Protein AF-A0A968ZH09-F1 (afdb_monomer)

Secondary structure (DSSP, 8-state):
---S-HHHHHHHH-HHHHHHHHHS-HHHHHHHHHTT-------HHHHHHHHHHHHHHHHHHHHHHTSHHHHHHHHHHS-HHHHHHHHHHHTT--GGGTSPPHHHHHHHHHHHHHHHHHHHHHT-S-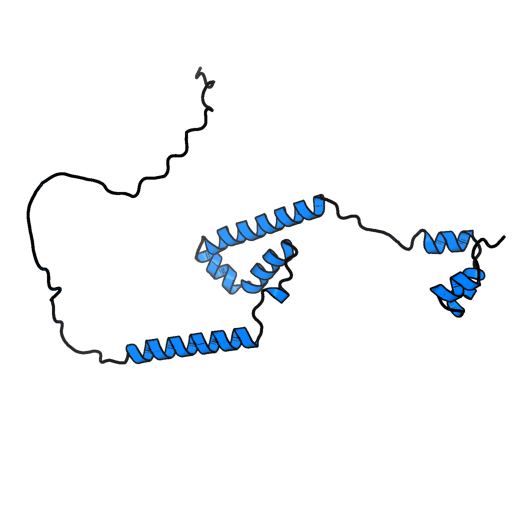S------------------------PPPP--PPPPS--S-----

Foldseek 3Di:
DPPDDLVVLCVPPNDVVSVVLVPDDPVVNCVVPVPPDDDDDDPPVLVVVLVVVLVVLVVVVCVQVVDPVSVVVCVVPHDPVVSVVVSCVSNVHPVVVVDDDPVRVVVVVVVVVVVVVVVVVVVPDDPDDDDDDDDDDDDDDDDDDDDDDDDDPDDPDDDDDPPPDDDDDD

Solvent-accessible surface area (backbone atoms only — not comparable to full-atom values): 11132 Å² total; per-residue (Å²): 135,81,94,66,62,66,71,59,40,29,73,75,62,34,66,69,56,29,51,58,59,67,71,44,52,75,67,57,50,46,60,65,56,73,69,71,75,80,81,84,83,75,55,72,66,53,58,53,50,27,54,50,50,34,50,51,53,50,52,49,46,54,56,31,65,72,32,70,68,50,32,53,56,40,62,75,77,45,59,66,66,65,50,51,48,50,46,39,46,42,71,73,42,67,55,81,79,72,52,75,50,74,67,55,50,49,52,52,50,52,53,52,51,53,52,50,53,52,57,53,61,72,65,69,69,76,99,77,78,81,89,81,81,87,82,82,90,80,79,86,85,80,90,85,78,85,85,79,87,86,89,71,88,75,79,84,81,74,82,84,79,95,79,86,87,79,85,80,82,131

Sequence (170 aa):
MNDMDAPELIAILGEQRAQEIMQLTPEERFAATSGAYAFRAFGISKKLNKISDFRKLTAMMQTVFGNPILAQSFMQRYSADRYLDEILSSLDVDVSRIKLTKDEEQLRAEQTALAQQQAEAEQGVEPGQDGDQSKIPQAGGDNMGEEGMSDRPQAIGFPPSPAVKGMTVR

Mean predicted aligned error: 21.15 Å

Radius of gyration: 36.19 Å; Cα contacts (8 Å, |Δi|>4): 38; chains: 1; bounding box: 83×56×81 Å

pLDDT: mean 71.43, std 16.77, range [35.97, 92.56]

Structure (mmCIF, N/CA/C/O backbone):
data_AF-A0A968ZH09-F1
#
_entry.id   AF-A0A968ZH09-F1
#
loop_
_atom_site.group_PDB
_atom_site.id
_atom_site.type_symbol
_atom_site.label_atom_id
_atom_site.label_alt_id
_atom_site.label_comp_id
_atom_site.label_asym_id
_atom_site.label_entity_id
_atom_site.label_seq_id
_at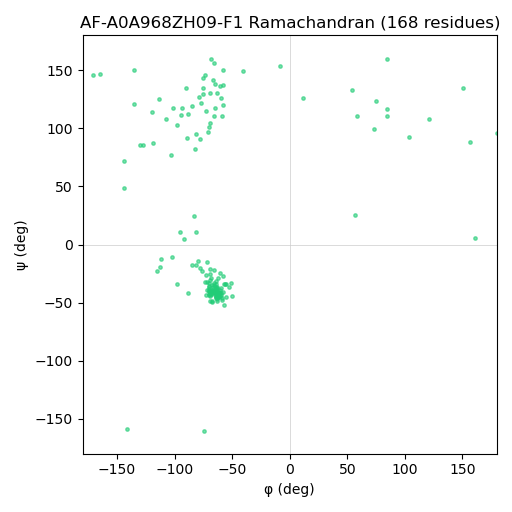om_site.pdbx_PDB_ins_code
_atom_site.Cartn_x
_atom_site.Cartn_y
_atom_site.Cartn_z
_atom_site.occupancy
_atom_site.B_iso_or_equiv
_atom_site.auth_seq_id
_atom_site.auth_comp_id
_atom_site.auth_asym_id
_atom_site.auth_atom_id
_atom_site.pdbx_PDB_model_num
ATOM 1 N N . MET A 1 1 ? -41.679 -5.707 34.273 1.00 46.00 1 MET A N 1
ATOM 2 C CA . MET A 1 1 ? -42.163 -4.874 33.153 1.00 46.00 1 MET A CA 1
ATOM 3 C C . MET A 1 1 ? -41.200 -5.109 31.999 1.00 46.00 1 MET A C 1
ATOM 5 O O . MET A 1 1 ? -40.004 -5.104 32.254 1.00 46.00 1 MET A O 1
ATOM 9 N N . ASN A 1 2 ? -41.688 -5.471 30.810 1.00 57.72 2 ASN A N 1
ATOM 10 C CA . ASN A 1 2 ? -40.851 -5.614 29.612 1.00 57.72 2 ASN A CA 1
ATOM 11 C C . ASN A 1 2 ? -40.813 -4.236 28.941 1.00 57.72 2 ASN A C 1
ATOM 13 O O . ASN A 1 2 ? -41.848 -3.793 28.462 1.00 57.72 2 ASN A O 1
ATOM 17 N N . ASP A 1 3 ? -39.655 -3.576 28.935 1.00 68.25 3 ASP A N 1
ATOM 18 C CA . ASP A 1 3 ? -39.476 -2.218 28.384 1.00 68.25 3 ASP A CA 1
ATOM 19 C C . ASP A 1 3 ? -39.289 -2.192 26.853 1.00 68.25 3 ASP A C 1
ATOM 21 O O . ASP A 1 3 ? -38.905 -1.171 26.292 1.00 68.25 3 ASP A O 1
ATOM 25 N N . MET A 1 4 ? -39.517 -3.313 26.160 1.00 70.00 4 MET A N 1
ATOM 26 C CA . MET A 1 4 ? -39.404 -3.389 24.702 1.00 70.00 4 MET A CA 1
ATOM 27 C C . MET A 1 4 ? -40.765 -3.648 24.063 1.00 70.00 4 MET A C 1
ATOM 29 O O . MET A 1 4 ? -41.422 -4.646 24.375 1.00 70.00 4 MET A O 1
ATOM 33 N N . ASP A 1 5 ? -41.146 -2.780 23.128 1.00 80.44 5 ASP A N 1
ATOM 34 C CA . ASP A 1 5 ? -42.387 -2.903 22.377 1.00 80.44 5 ASP A CA 1
ATOM 35 C C . ASP A 1 5 ? -42.298 -4.049 21.362 1.00 80.44 5 ASP A C 1
ATOM 37 O O . ASP A 1 5 ? -41.537 -4.025 20.390 1.00 80.44 5 ASP A O 1
ATOM 41 N N . ALA A 1 6 ? -43.126 -5.073 21.585 1.00 73.62 6 ALA A N 1
ATOM 42 C CA . ALA A 1 6 ? -43.254 -6.234 20.712 1.00 73.62 6 ALA A CA 1
ATOM 43 C C . ALA A 1 6 ? -43.454 -5.892 19.217 1.00 73.62 6 ALA A C 1
ATOM 45 O O . ALA A 1 6 ? -42.779 -6.517 18.395 1.00 73.62 6 ALA A O 1
ATOM 46 N N . PRO A 1 7 ? -44.310 -4.923 18.822 1.00 80.56 7 PRO A N 1
ATOM 47 C CA . PRO A 1 7 ? -44.488 -4.601 17.406 1.00 80.56 7 PRO A CA 1
ATOM 48 C C . PRO A 1 7 ? -43.242 -3.973 16.764 1.00 80.56 7 PRO A C 1
ATOM 50 O O . PRO A 1 7 ? -42.950 -4.273 15.607 1.00 80.56 7 PRO A O 1
ATOM 53 N N . GLU A 1 8 ? -42.473 -3.160 17.495 1.00 79.69 8 GLU A N 1
ATOM 54 C CA . GLU A 1 8 ? -41.237 -2.564 16.968 1.00 79.69 8 GLU A CA 1
ATOM 55 C C . GLU A 1 8 ? -40.134 -3.613 16.792 1.00 79.69 8 GLU A C 1
ATOM 57 O O . GLU A 1 8 ? -39.477 -3.662 15.752 1.00 79.69 8 GLU A O 1
ATOM 62 N N . LEU A 1 9 ? -39.969 -4.515 17.766 1.00 79.44 9 LEU A N 1
ATOM 63 C CA . LEU A 1 9 ? -39.001 -5.611 17.667 1.00 79.44 9 LEU A CA 1
ATOM 64 C C . LEU A 1 9 ? -39.304 -6.551 16.496 1.00 79.44 9 LEU A C 1
ATOM 66 O O . LEU A 1 9 ? -38.383 -6.957 15.783 1.00 79.44 9 LEU A O 1
ATOM 70 N N . ILE A 1 10 ? -40.581 -6.882 16.276 1.00 83.12 10 ILE A N 1
ATOM 71 C CA . ILE A 1 10 ? -41.013 -7.722 15.150 1.00 83.12 10 ILE A CA 1
ATOM 72 C C . ILE A 1 10 ? -40.720 -7.024 13.817 1.00 83.12 10 ILE A C 1
ATOM 74 O O . ILE A 1 10 ? -40.237 -7.675 12.890 1.00 83.12 10 ILE A O 1
ATOM 78 N N . ALA A 1 11 ? -40.942 -5.709 13.727 1.00 85.94 11 ALA A N 1
ATOM 79 C CA . ALA A 1 11 ? -40.660 -4.938 12.518 1.00 85.94 11 ALA A CA 1
ATOM 80 C C . ALA A 1 11 ? -39.157 -4.874 12.175 1.00 85.94 11 ALA A C 1
ATOM 82 O O . ALA A 1 11 ? -38.804 -4.858 10.998 1.00 85.94 11 ALA A O 1
ATOM 83 N N . ILE A 1 12 ? -38.273 -4.857 13.180 1.00 83.50 12 ILE A N 1
ATOM 84 C CA . ILE A 1 12 ? -36.818 -4.717 12.983 1.00 83.50 12 ILE A CA 1
ATOM 85 C C . ILE A 1 12 ? -36.122 -6.072 12.778 1.00 83.50 12 ILE A C 1
ATOM 87 O O . ILE A 1 12 ? -35.217 -6.182 11.950 1.00 83.50 12 ILE A O 1
ATOM 91 N N . LEU A 1 13 ? -36.501 -7.101 13.542 1.00 81.88 13 LEU A N 1
ATOM 92 C CA . LEU A 1 13 ? -35.763 -8.373 13.626 1.00 81.88 13 LEU A CA 1
ATOM 93 C C . LEU A 1 13 ? -36.508 -9.567 13.010 1.00 81.88 13 LEU A C 1
ATOM 95 O O . LEU A 1 13 ? -35.899 -10.621 12.809 1.00 81.88 13 LEU A O 1
ATOM 99 N N . GLY A 1 14 ? -37.799 -9.409 12.710 1.00 85.06 14 GLY A N 1
ATOM 100 C CA . GLY A 1 14 ? -38.688 -10.487 12.284 1.00 85.06 14 GLY A CA 1
ATOM 101 C C . GLY A 1 14 ? -39.295 -11.270 13.455 1.00 85.06 14 GLY A C 1
ATOM 102 O O . GLY A 1 14 ? -38.792 -11.267 14.579 1.00 85.06 14 GLY A O 1
ATOM 103 N N . GLU A 1 15 ? -40.399 -11.963 13.178 1.00 82.38 15 GLU A N 1
ATOM 104 C CA . GLU A 1 15 ? -41.293 -12.557 14.183 1.00 82.38 15 GLU A CA 1
ATOM 105 C C . GLU A 1 15 ? -40.609 -13.610 15.077 1.00 82.38 15 GLU A C 1
ATOM 107 O O . GLU A 1 15 ? -40.765 -13.584 16.296 1.00 82.38 15 GLU A O 1
ATOM 112 N N . GLN A 1 16 ? -39.777 -14.483 14.497 1.00 79.88 16 GLN A N 1
ATOM 113 C CA . GLN A 1 16 ? -39.071 -15.537 15.241 1.00 79.88 16 GLN A CA 1
ATOM 114 C C . GLN A 1 16 ? -38.023 -14.977 16.212 1.00 79.88 16 GLN A C 1
ATOM 116 O O . GLN A 1 16 ? -38.033 -15.311 17.395 1.00 79.88 16 GLN A O 1
ATOM 121 N N . ARG A 1 17 ? -37.148 -14.074 15.749 1.00 79.12 17 ARG A N 1
ATOM 122 C CA . ARG A 1 17 ? -36.092 -13.497 16.601 1.00 79.12 17 ARG A CA 1
ATOM 123 C C . ARG A 1 17 ? -36.643 -12.558 17.664 1.00 79.12 17 ARG A C 1
ATOM 125 O O . ARG A 1 17 ? -36.102 -12.491 18.765 1.00 79.12 17 ARG A O 1
ATOM 132 N N . ALA A 1 18 ? -37.724 -11.847 17.353 1.00 82.00 18 ALA A N 1
ATOM 133 C CA . ALA A 1 18 ? -38.400 -11.007 18.327 1.00 82.00 18 ALA A CA 1
ATOM 134 C C . ALA A 1 18 ? -38.966 -11.849 19.483 1.00 82.00 18 ALA A C 1
ATOM 136 O O . ALA A 1 18 ? -38.792 -11.477 20.641 1.00 82.00 18 ALA A O 1
ATOM 137 N N . GLN A 1 19 ? -39.569 -13.010 19.196 1.00 82.25 19 GLN A N 1
ATOM 138 C CA . GLN A 1 19 ? -40.062 -13.922 20.233 1.00 82.25 19 GLN A CA 1
ATOM 139 C C . GLN A 1 19 ? -38.934 -14.504 21.095 1.00 82.25 19 GLN A C 1
ATOM 141 O O . GLN A 1 19 ? -39.075 -14.545 22.315 1.00 82.25 19 GLN A O 1
ATOM 146 N N . GLU A 1 20 ? -37.806 -14.893 20.496 1.00 81.88 20 GLU A N 1
ATOM 147 C CA . GLU A 1 20 ? -36.632 -15.385 21.235 1.00 81.88 20 GLU A CA 1
ATOM 148 C C . GLU A 1 20 ? -36.090 -14.331 22.215 1.00 81.88 20 GLU A C 1
ATOM 150 O O . GLU A 1 20 ? -35.825 -14.633 23.376 1.00 81.88 20 GLU A O 1
ATOM 155 N N . ILE A 1 21 ? -36.001 -13.066 21.795 1.00 77.44 21 ILE A N 1
ATOM 156 C CA . ILE A 1 21 ? -35.527 -11.962 22.647 1.00 77.44 21 ILE A CA 1
ATOM 157 C C . ILE A 1 21 ? -36.561 -11.592 23.721 1.00 77.44 21 ILE A C 1
ATOM 159 O O . ILE A 1 21 ? -36.201 -11.200 24.834 1.00 77.44 21 ILE A O 1
ATOM 163 N N . MET A 1 22 ? -37.855 -11.728 23.429 1.00 81.81 22 MET A N 1
ATOM 164 C CA . MET A 1 22 ? -38.920 -11.485 24.407 1.00 81.81 22 MET A CA 1
ATOM 165 C C . MET A 1 22 ? -38.970 -12.543 25.518 1.00 81.81 22 MET A C 1
ATOM 167 O O . MET A 1 22 ? -39.430 -12.219 26.614 1.00 81.81 22 MET A O 1
ATOM 171 N N . GLN A 1 23 ? -38.487 -13.764 25.256 1.00 84.38 23 GLN A N 1
ATOM 172 C CA . GLN A 1 23 ? -38.388 -14.846 26.246 1.00 84.38 23 GLN A CA 1
ATOM 173 C C . GLN A 1 23 ? -37.194 -14.697 27.199 1.00 84.38 23 GLN A C 1
ATOM 175 O O . GLN A 1 23 ? -37.214 -15.273 28.285 1.00 84.38 23 GLN A O 1
ATOM 180 N N . LEU A 1 24 ? -36.177 -13.918 26.823 1.00 82.38 24 LEU A N 1
ATOM 181 C CA . LEU A 1 24 ? -35.017 -13.659 27.673 1.00 82.38 24 LEU A CA 1
ATOM 182 C C . LEU A 1 24 ? -35.351 -12.680 28.802 1.00 82.38 24 LEU A C 1
ATOM 184 O O . LEU A 1 24 ? -36.071 -11.692 28.616 1.00 82.38 24 LEU A O 1
ATOM 188 N N . THR A 1 25 ? -34.757 -12.910 29.971 1.00 85.81 25 THR A N 1
ATOM 189 C CA . THR A 1 25 ? -34.815 -11.944 31.071 1.00 85.81 25 THR A CA 1
ATOM 190 C C . THR A 1 25 ? -34.061 -10.653 30.702 1.00 85.81 25 THR A C 1
ATOM 192 O O . THR A 1 25 ? -33.171 -10.662 29.845 1.00 85.81 25 THR A O 1
ATOM 195 N N . PRO A 1 26 ? -34.382 -9.501 31.325 1.00 80.25 26 PRO A N 1
ATOM 196 C CA . PRO A 1 26 ? -33.656 -8.250 31.085 1.00 80.25 26 PRO A CA 1
ATOM 197 C C . PRO A 1 26 ? -32.133 -8.377 31.258 1.00 80.25 26 PRO A C 1
ATOM 199 O O . PRO A 1 26 ? -31.374 -7.794 30.485 1.00 80.25 26 PRO A O 1
ATOM 202 N N . GLU A 1 27 ? -31.697 -9.175 32.231 1.00 81.06 27 GLU A N 1
ATOM 203 C CA . GLU A 1 27 ? -30.288 -9.418 32.554 1.00 81.06 27 GLU A CA 1
ATOM 204 C C . GLU A 1 27 ? -29.585 -10.229 31.454 1.00 81.06 27 GLU A C 1
ATOM 206 O O . GLU A 1 27 ? -28.505 -9.852 30.996 1.00 81.06 27 GLU A O 1
ATOM 211 N N . GLU A 1 28 ? -30.226 -11.287 30.953 1.00 80.88 28 GLU A N 1
ATOM 212 C CA . GLU A 1 28 ? -29.707 -12.106 29.849 1.00 80.88 28 GLU A CA 1
ATOM 213 C C . GLU A 1 28 ? -29.648 -11.326 28.534 1.00 80.88 28 GLU A C 1
ATOM 215 O O . GLU A 1 28 ? -28.688 -11.456 27.772 1.00 80.88 28 GLU A O 1
ATOM 220 N N . ARG A 1 29 ? -30.630 -10.451 28.283 1.00 80.06 29 ARG A N 1
ATOM 221 C CA . ARG A 1 29 ? -30.605 -9.542 27.127 1.00 80.06 29 ARG A CA 1
ATOM 222 C C . ARG A 1 29 ? -29.443 -8.564 27.198 1.00 80.06 29 ARG A C 1
ATOM 224 O O . ARG A 1 29 ? -28.778 -8.328 26.187 1.00 80.06 29 ARG A O 1
ATOM 231 N N . PHE A 1 30 ? -29.185 -8.003 28.378 1.00 77.19 30 PHE A N 1
ATOM 232 C CA . PHE A 1 30 ? -28.051 -7.110 28.581 1.00 77.19 30 PHE A CA 1
ATOM 233 C C . PHE A 1 30 ? -26.726 -7.851 28.383 1.00 77.19 30 PHE A C 1
ATOM 235 O O . PHE A 1 30 ? -25.854 -7.365 27.667 1.00 77.19 30 PHE A O 1
ATOM 242 N N . ALA A 1 31 ? -26.577 -9.057 28.932 1.00 79.62 31 ALA A N 1
ATOM 243 C CA . ALA A 1 31 ? -25.382 -9.876 28.734 1.00 79.62 31 ALA A CA 1
ATOM 244 C C . ALA A 1 31 ? -25.151 -10.241 27.253 1.00 79.62 31 ALA A C 1
ATOM 246 O O . ALA A 1 31 ? -24.024 -10.159 26.765 1.00 79.62 31 ALA A O 1
ATOM 247 N N . ALA A 1 32 ? -26.216 -10.567 26.515 1.00 74.38 32 ALA A N 1
ATOM 248 C CA . ALA A 1 32 ? -26.137 -10.915 25.096 1.00 74.38 32 ALA A CA 1
ATOM 249 C C . ALA A 1 32 ? -25.764 -9.725 24.191 1.00 74.38 32 ALA A C 1
ATOM 251 O O . ALA A 1 32 ? -25.147 -9.911 23.142 1.00 74.38 32 ALA A O 1
ATOM 252 N N . THR A 1 33 ? -26.118 -8.499 24.583 1.00 72.06 33 THR A N 1
ATOM 253 C CA . THR A 1 33 ? -25.893 -7.288 23.773 1.00 72.06 33 THR A CA 1
ATOM 254 C C . THR A 1 33 ? -24.643 -6.506 24.174 1.00 72.06 33 THR A C 1
ATOM 256 O O . THR A 1 33 ? -23.964 -5.956 23.306 1.00 72.06 33 THR A O 1
ATOM 259 N N . SER A 1 34 ? -24.287 -6.492 25.460 1.00 68.44 34 SER A N 1
ATOM 260 C CA . SER A 1 34 ? -23.172 -5.697 26.003 1.00 68.44 34 SER A CA 1
ATOM 261 C C . SER A 1 34 ? -21.779 -6.168 25.566 1.00 68.44 34 SER A C 1
ATOM 263 O O . SER A 1 34 ? -20.841 -5.373 25.586 1.00 68.44 34 SER A O 1
ATOM 265 N N . GLY A 1 35 ? -21.628 -7.423 25.125 1.00 64.00 35 GLY A N 1
ATOM 266 C CA . GLY A 1 35 ? -20.352 -7.977 24.649 1.00 64.00 35 GLY A CA 1
ATOM 267 C C . GLY A 1 35 ? -20.205 -8.084 23.127 1.00 64.00 35 GLY A C 1
ATOM 268 O O . GLY A 1 35 ? -19.108 -8.351 22.639 1.00 64.00 35 GLY A O 1
ATOM 269 N N . ALA A 1 36 ? -21.284 -7.892 22.363 1.00 62.69 36 ALA A N 1
ATOM 270 C CA . ALA A 1 36 ? -21.304 -8.213 20.933 1.00 62.69 36 ALA A CA 1
ATOM 271 C C . ALA A 1 36 ? -20.569 -7.185 20.053 1.00 62.69 36 ALA A C 1
ATOM 273 O O . ALA A 1 36 ? -20.126 -7.512 18.953 1.00 62.69 36 ALA A O 1
ATOM 274 N N . TYR A 1 37 ? -20.407 -5.950 20.533 1.00 65.31 37 TYR A N 1
ATOM 275 C CA . TYR A 1 37 ? -19.868 -4.850 19.737 1.00 65.31 37 TYR A CA 1
ATOM 276 C C . TYR A 1 37 ? -18.572 -4.304 20.340 1.00 65.31 37 TYR A C 1
ATOM 278 O O . TYR A 1 37 ? -18.562 -3.349 21.112 1.00 65.31 37 TYR A O 1
ATOM 286 N N . ALA A 1 38 ? -17.450 -4.912 19.956 1.00 65.69 38 ALA A N 1
ATOM 287 C CA . ALA A 1 38 ? -16.119 -4.383 20.227 1.00 65.69 38 ALA A CA 1
ATOM 288 C C . ALA A 1 38 ? -15.631 -3.563 19.023 1.00 65.69 38 ALA A C 1
ATOM 290 O O . ALA A 1 38 ? -15.329 -4.108 17.960 1.00 65.69 38 ALA A O 1
ATOM 291 N N . PHE A 1 39 ? -15.516 -2.245 19.183 1.00 65.25 39 PHE A N 1
ATOM 292 C CA . PHE A 1 39 ? -14.965 -1.372 18.147 1.00 65.25 39 PHE A CA 1
ATOM 293 C C . PHE A 1 39 ? -13.469 -1.178 18.382 1.00 65.25 39 PHE A C 1
ATOM 295 O O . PHE A 1 39 ? -13.044 -0.615 19.393 1.00 65.25 39 PHE A O 1
ATOM 302 N N . ARG A 1 40 ? -12.637 -1.618 17.435 1.00 65.38 40 ARG A N 1
ATOM 303 C CA . ARG A 1 40 ? -11.198 -1.341 17.481 1.00 65.38 40 ARG A CA 1
ATOM 304 C C . ARG A 1 40 ? -10.958 0.073 16.944 1.00 65.38 40 ARG A C 1
ATOM 306 O O . ARG A 1 40 ? -10.882 0.283 15.736 1.00 65.38 40 ARG A O 1
ATOM 313 N N . ALA A 1 41 ? -10.876 1.049 17.846 1.00 62.94 41 ALA A N 1
ATOM 314 C CA . ALA A 1 41 ? -10.619 2.441 17.492 1.00 62.94 41 ALA A CA 1
ATOM 315 C C . ALA A 1 41 ? -9.171 2.611 17.010 1.00 62.94 41 ALA A C 1
ATOM 317 O O . ALA A 1 41 ? -8.221 2.672 17.790 1.00 62.94 41 ALA A O 1
ATOM 318 N N . PHE A 1 42 ? -8.990 2.679 15.696 1.00 64.06 42 PHE A N 1
ATOM 319 C CA . PHE A 1 42 ? -7.702 2.989 15.096 1.00 64.06 42 PHE A CA 1
ATOM 320 C C . PHE A 1 42 ? -7.558 4.506 14.935 1.00 64.06 42 PHE A C 1
ATOM 322 O O . PHE A 1 42 ? -7.981 5.074 13.932 1.00 64.06 42 PHE A O 1
ATOM 329 N N . GLY A 1 43 ? -6.982 5.166 15.941 1.00 75.56 43 GLY A N 1
ATOM 330 C CA . GLY A 1 43 ? -6.741 6.611 15.926 1.00 75.56 43 GLY A CA 1
ATOM 331 C C . GLY A 1 43 ? -5.583 7.052 15.016 1.00 75.56 43 GLY A C 1
ATOM 332 O O . GLY A 1 43 ? -5.112 6.314 14.146 1.00 75.56 43 GLY A O 1
ATOM 333 N N . ILE A 1 44 ? -5.078 8.265 15.268 1.00 75.06 44 ILE A N 1
ATOM 334 C CA . ILE A 1 44 ? -3.961 8.907 14.543 1.00 75.06 44 ILE A CA 1
ATOM 335 C C . ILE A 1 44 ? -2.729 7.990 14.445 1.00 75.06 44 ILE A C 1
ATOM 337 O O . ILE A 1 44 ? -2.052 7.976 13.417 1.00 75.06 44 ILE A O 1
ATOM 341 N N . SER A 1 45 ? -2.487 7.147 15.451 1.00 74.25 45 SER A N 1
ATOM 342 C CA . SER A 1 45 ? -1.392 6.172 15.464 1.00 74.25 45 SER A CA 1
ATOM 343 C C . SER A 1 45 ? -1.408 5.217 14.265 1.00 74.25 45 SER A C 1
ATOM 345 O O . SER A 1 45 ? -0.348 4.880 13.750 1.00 74.25 45 SER A O 1
ATOM 347 N N . LYS A 1 46 ? -2.585 4.828 13.746 1.00 77.69 46 LYS A N 1
ATOM 348 C CA . LYS A 1 46 ? -2.662 3.992 12.534 1.00 77.69 46 LYS A CA 1
ATOM 349 C C . LYS A 1 46 ? -2.185 4.752 11.298 1.00 77.69 46 LYS A C 1
ATOM 351 O O . LYS A 1 46 ? -1.480 4.175 10.480 1.00 77.69 46 LYS A O 1
ATOM 356 N N . LYS A 1 47 ? -2.519 6.042 11.175 1.00 75.25 47 LYS A N 1
ATOM 357 C CA . LYS A 1 47 ? -2.025 6.888 10.074 1.00 75.25 47 LYS A CA 1
ATOM 358 C C . LYS A 1 47 ? -0.513 7.109 10.172 1.00 75.25 47 LYS A C 1
ATOM 360 O O . LYS A 1 47 ? 0.178 7.032 9.163 1.00 75.25 47 LYS A O 1
ATOM 365 N N . LEU A 1 48 ? 0.008 7.324 11.380 1.00 81.38 48 LEU A N 1
ATOM 366 C CA . LEU A 1 48 ? 1.450 7.466 11.609 1.00 81.38 48 LEU A CA 1
ATOM 367 C C . LEU A 1 48 ? 2.220 6.184 11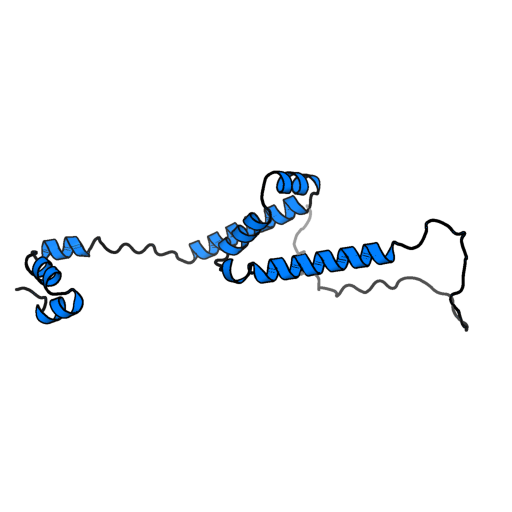.274 1.00 81.38 48 LEU A C 1
ATOM 369 O O . LEU A 1 48 ? 3.259 6.256 10.621 1.00 81.38 48 LEU A O 1
ATOM 373 N N . ASN A 1 49 ? 1.691 5.020 11.658 1.00 82.62 49 ASN A N 1
ATOM 374 C CA . ASN A 1 49 ? 2.296 3.735 11.312 1.00 82.62 49 ASN A CA 1
ATOM 375 C C . ASN A 1 49 ? 2.326 3.522 9.794 1.00 82.62 49 ASN A C 1
ATOM 377 O O . ASN A 1 49 ? 3.372 3.173 9.266 1.00 82.62 49 ASN A O 1
ATOM 381 N N . LYS A 1 50 ? 1.248 3.863 9.080 1.00 84.12 50 LYS A N 1
ATOM 382 C CA . LYS A 1 50 ? 1.207 3.795 7.609 1.00 84.12 50 LYS A CA 1
ATOM 383 C C . LYS A 1 50 ? 2.269 4.656 6.934 1.00 84.12 50 LYS A C 1
ATOM 385 O O . LYS A 1 50 ? 2.985 4.185 6.060 1.00 84.12 50 LYS A O 1
ATOM 390 N N . ILE A 1 51 ? 2.431 5.901 7.385 1.00 85.56 51 ILE A N 1
ATOM 391 C CA . ILE A 1 51 ? 3.488 6.788 6.874 1.00 85.56 51 ILE A CA 1
ATOM 392 C C . ILE A 1 51 ? 4.877 6.214 7.185 1.00 85.56 51 ILE A C 1
ATOM 394 O O . ILE A 1 51 ? 5.785 6.310 6.360 1.00 85.56 51 ILE A O 1
ATOM 398 N N . SER A 1 52 ? 5.058 5.627 8.369 1.00 87.38 52 SER A N 1
ATOM 399 C CA . SER A 1 52 ? 6.307 4.962 8.751 1.00 87.38 52 SER A CA 1
ATOM 400 C C . SER A 1 52 ? 6.614 3.776 7.836 1.00 87.38 52 SER A C 1
ATOM 402 O O . SER A 1 52 ? 7.733 3.662 7.340 1.00 87.38 52 SER A O 1
ATOM 404 N N . ASP A 1 53 ? 5.622 2.936 7.552 1.00 86.88 53 ASP A N 1
ATOM 405 C CA . ASP A 1 53 ? 5.783 1.756 6.704 1.00 86.88 53 ASP A CA 1
ATOM 406 C C . ASP A 1 53 ? 6.049 2.147 5.247 1.00 86.88 53 ASP A C 1
ATOM 408 O O . ASP A 1 53 ? 7.017 1.665 4.658 1.00 86.88 53 ASP A O 1
ATOM 412 N N . PHE A 1 54 ? 5.327 3.137 4.716 1.00 89.12 54 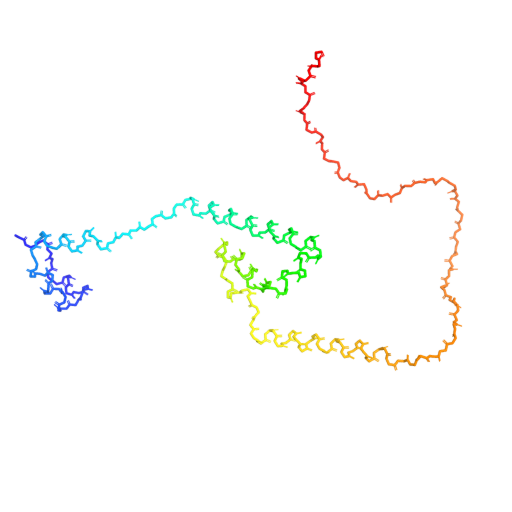PHE A N 1
ATOM 413 C CA . PHE A 1 54 ? 5.616 3.725 3.407 1.00 89.12 54 PHE A CA 1
ATOM 414 C C . PHE A 1 54 ? 7.059 4.245 3.304 1.00 89.12 54 PHE A C 1
ATOM 416 O O . PHE A 1 54 ? 7.761 3.976 2.326 1.00 89.12 54 PHE A O 1
ATOM 423 N N . ARG A 1 55 ? 7.540 4.968 4.327 1.00 89.50 55 ARG A N 1
ATOM 424 C CA . ARG A 1 55 ? 8.919 5.484 4.363 1.00 89.50 55 ARG A CA 1
ATOM 425 C C . ARG A 1 55 ? 9.949 4.359 4.358 1.00 89.50 55 ARG A C 1
ATOM 427 O O . ARG A 1 55 ? 10.930 4.463 3.629 1.00 89.50 55 ARG A O 1
ATOM 434 N N . LYS A 1 56 ? 9.734 3.293 5.136 1.00 90.56 56 LYS A N 1
ATOM 435 C CA . LYS A 1 56 ? 10.642 2.132 5.173 1.00 90.56 56 LYS A CA 1
ATOM 436 C C . LYS A 1 56 ? 10.700 1.439 3.815 1.00 90.56 56 LYS A C 1
ATOM 438 O O . LYS A 1 56 ? 11.794 1.202 3.310 1.00 90.56 56 LYS A O 1
ATOM 443 N N . LEU A 1 57 ? 9.541 1.160 3.216 1.00 89.50 57 LEU A N 1
ATOM 444 C CA . LEU A 1 57 ? 9.467 0.487 1.921 1.00 89.50 57 LEU A CA 1
ATOM 445 C C . LEU A 1 57 ? 10.091 1.345 0.807 1.00 89.50 57 LEU A C 1
ATOM 447 O O . LEU A 1 57 ? 10.858 0.845 -0.015 1.00 89.50 57 LEU A O 1
ATOM 451 N N . THR A 1 58 ? 9.853 2.656 0.816 1.00 89.50 58 THR A N 1
ATOM 452 C CA . THR A 1 58 ? 10.443 3.571 -0.173 1.00 89.50 58 THR A CA 1
ATOM 453 C C . THR A 1 58 ? 11.958 3.706 0.005 1.00 89.50 58 THR A C 1
ATOM 455 O O . THR A 1 58 ? 12.698 3.667 -0.974 1.00 89.50 58 THR A O 1
ATOM 458 N N . ALA A 1 59 ? 12.448 3.805 1.244 1.00 91.12 59 ALA A N 1
ATOM 459 C CA . ALA A 1 59 ? 13.883 3.867 1.527 1.00 91.12 59 ALA A CA 1
ATOM 460 C C . ALA A 1 59 ? 14.604 2.568 1.137 1.00 91.12 59 ALA A C 1
ATOM 462 O O . ALA A 1 59 ? 15.691 2.606 0.556 1.00 91.12 59 ALA A O 1
ATOM 463 N N . MET A 1 60 ? 13.983 1.413 1.399 1.00 89.56 60 MET A N 1
ATOM 464 C CA . MET A 1 60 ? 14.483 0.126 0.919 1.00 89.56 60 MET A CA 1
ATOM 465 C C . MET A 1 60 ? 14.521 0.101 -0.610 1.00 89.56 60 MET A C 1
ATOM 467 O O . MET A 1 60 ? 15.540 -0.288 -1.172 1.00 89.56 60 MET A O 1
ATOM 471 N N . MET A 1 61 ? 13.468 0.575 -1.283 1.00 90.00 61 MET A N 1
ATOM 472 C CA . MET A 1 61 ? 13.426 0.655 -2.744 1.00 90.00 61 MET A CA 1
ATOM 473 C C . MET A 1 61 ? 14.595 1.484 -3.286 1.00 90.00 61 MET A C 1
ATOM 475 O O . MET A 1 61 ? 15.359 1.009 -4.120 1.00 90.00 61 MET A O 1
ATOM 479 N N . GLN A 1 62 ? 14.787 2.695 -2.764 1.00 90.75 62 GLN A N 1
ATOM 480 C CA . GLN A 1 62 ? 15.876 3.585 -3.176 1.00 90.75 62 GLN A CA 1
ATOM 481 C C . GLN A 1 62 ? 17.256 2.956 -2.941 1.00 90.75 62 GLN A C 1
ATOM 483 O O . GLN A 1 62 ? 18.149 3.105 -3.768 1.00 90.75 62 GLN A O 1
ATOM 488 N N . THR A 1 63 ? 17.420 2.209 -1.848 1.00 90.81 63 THR A N 1
ATOM 489 C CA . THR A 1 63 ? 18.684 1.536 -1.515 1.00 90.81 63 THR A CA 1
ATOM 490 C C . THR A 1 63 ? 18.953 0.339 -2.431 1.00 90.81 63 THR A C 1
ATOM 492 O O . THR A 1 63 ? 20.074 0.155 -2.900 1.00 90.81 63 THR A O 1
ATOM 495 N N . VAL A 1 64 ? 17.929 -0.473 -2.703 1.00 89.88 64 VAL A N 1
ATOM 496 C CA . VAL A 1 64 ? 18.033 -1.666 -3.552 1.00 89.88 64 VAL A CA 1
ATOM 497 C C . VAL A 1 64 ? 18.259 -1.271 -5.006 1.00 89.88 64 VAL A C 1
ATOM 499 O O . VAL A 1 64 ? 19.179 -1.784 -5.628 1.00 89.88 64 VAL A O 1
ATOM 502 N N . PHE A 1 65 ? 17.471 -0.338 -5.543 1.00 88.00 65 PHE A N 1
ATOM 503 C CA . PHE A 1 65 ? 17.585 0.081 -6.943 1.00 88.00 65 PHE A CA 1
ATOM 504 C C . PHE A 1 65 ? 18.700 1.104 -7.188 1.00 88.00 65 PHE A C 1
ATOM 506 O O . PHE A 1 65 ? 19.161 1.236 -8.317 1.00 88.00 65 PHE A O 1
ATOM 513 N N . GLY A 1 66 ? 19.192 1.776 -6.143 1.00 88.88 66 GLY A N 1
ATOM 514 C CA . GLY A 1 66 ? 20.395 2.608 -6.214 1.00 88.88 66 GLY A CA 1
ATOM 515 C C . GLY A 1 66 ? 21.694 1.805 -6.340 1.00 88.88 66 GLY A C 1
ATOM 516 O O . GLY A 1 66 ? 22.724 2.368 -6.702 1.00 88.88 66 GLY A O 1
ATOM 517 N N . ASN A 1 67 ? 21.663 0.494 -6.069 1.00 92.56 67 ASN A N 1
ATOM 518 C CA . ASN A 1 67 ? 22.802 -0.402 -6.237 1.00 92.56 67 ASN A CA 1
ATOM 519 C C . ASN A 1 67 ? 22.471 -1.517 -7.252 1.00 92.56 67 ASN A C 1
ATOM 521 O O . ASN A 1 67 ? 21.670 -2.398 -6.939 1.00 92.56 67 ASN A O 1
ATOM 525 N N . PRO A 1 68 ? 23.127 -1.563 -8.427 1.00 88.94 68 PRO A N 1
ATOM 526 C CA . PRO A 1 68 ? 22.826 -2.542 -9.477 1.00 88.94 68 PRO A CA 1
ATOM 527 C C . PRO A 1 68 ? 22.896 -4.010 -9.028 1.00 88.94 68 PRO A C 1
ATOM 529 O O . PRO A 1 68 ? 22.101 -4.832 -9.479 1.00 88.94 68 PRO A O 1
ATOM 532 N N . ILE A 1 69 ? 23.809 -4.346 -8.110 1.00 92.06 69 ILE A N 1
ATOM 533 C CA . ILE A 1 69 ? 23.983 -5.717 -7.602 1.00 92.06 69 ILE A CA 1
ATOM 534 C C . ILE A 1 69 ? 22.793 -6.114 -6.724 1.00 92.06 69 ILE A C 1
ATOM 536 O O . ILE A 1 69 ? 22.259 -7.220 -6.840 1.00 92.06 69 ILE A O 1
ATOM 540 N N . LEU A 1 70 ? 22.355 -5.205 -5.848 1.00 87.94 70 LEU A N 1
ATOM 541 C CA . LEU A 1 70 ? 21.186 -5.435 -5.000 1.00 87.94 70 LEU A CA 1
ATOM 542 C C . LEU A 1 70 ? 19.908 -5.478 -5.837 1.00 87.94 70 LEU A C 1
ATOM 544 O O . LEU A 1 70 ? 19.079 -6.352 -5.601 1.00 87.94 70 LEU A O 1
ATOM 548 N N . ALA A 1 71 ? 19.782 -4.607 -6.839 1.00 89.88 71 ALA A N 1
ATOM 549 C CA . ALA A 1 71 ? 18.661 -4.600 -7.771 1.00 89.88 71 ALA A CA 1
ATOM 550 C C . ALA A 1 71 ? 18.541 -5.934 -8.519 1.00 89.88 71 ALA A C 1
ATOM 552 O O . ALA A 1 71 ? 17.466 -6.530 -8.545 1.00 89.88 71 ALA A O 1
ATOM 553 N N . GLN A 1 72 ? 19.648 -6.447 -9.062 1.00 89.00 72 GLN A N 1
ATOM 554 C CA . GLN A 1 72 ? 19.657 -7.720 -9.782 1.00 89.00 72 GLN A CA 1
ATOM 555 C C . GLN A 1 72 ? 19.297 -8.895 -8.863 1.00 89.00 72 GLN A C 1
ATOM 557 O O . GLN A 1 72 ? 18.463 -9.726 -9.216 1.00 89.00 72 GLN A O 1
ATOM 562 N N . SER A 1 73 ? 19.866 -8.937 -7.656 1.00 89.25 73 SER A N 1
ATOM 563 C CA . SER A 1 73 ? 19.532 -9.952 -6.646 1.00 89.25 73 SER A CA 1
ATOM 564 C C . SER A 1 73 ? 18.066 -9.871 -6.202 1.00 89.25 73 SER A C 1
ATOM 566 O O . SER A 1 73 ? 17.407 -10.894 -6.003 1.00 89.25 73 SER A O 1
ATOM 568 N N . PHE A 1 74 ? 17.526 -8.656 -6.091 1.00 89.44 74 PHE A N 1
ATOM 569 C CA . PHE A 1 74 ? 16.130 -8.425 -5.745 1.00 89.44 74 PHE A CA 1
ATOM 570 C C . PHE A 1 74 ? 15.193 -8.908 -6.853 1.00 89.44 74 PHE A C 1
ATOM 572 O O . PHE A 1 74 ? 14.295 -9.689 -6.561 1.00 89.44 74 PHE A O 1
ATOM 579 N N . MET A 1 75 ? 15.444 -8.541 -8.114 1.00 89.75 75 MET A N 1
ATOM 580 C CA . MET A 1 75 ? 14.643 -8.996 -9.260 1.00 89.75 75 MET A CA 1
ATOM 581 C C . MET A 1 75 ? 14.686 -10.520 -9.453 1.00 89.75 75 MET A C 1
ATOM 583 O O . MET A 1 75 ? 13.721 -11.104 -9.936 1.00 89.75 75 MET A O 1
ATOM 587 N N . GLN A 1 76 ? 15.777 -11.185 -9.060 1.00 90.88 76 GLN A N 1
ATOM 588 C CA . GLN A 1 76 ? 15.883 -12.649 -9.122 1.00 90.88 76 GLN A CA 1
ATOM 589 C C . GLN A 1 76 ? 15.035 -13.372 -8.066 1.00 90.88 76 GLN A C 1
ATOM 591 O O . GLN A 1 76 ? 14.686 -14.535 -8.259 1.00 90.88 76 GLN A O 1
ATOM 596 N N . ARG A 1 77 ? 14.752 -12.731 -6.927 1.00 89.00 77 ARG A N 1
ATOM 597 C CA . ARG A 1 77 ? 14.133 -13.384 -5.757 1.00 89.00 77 ARG A CA 1
ATOM 598 C C . ARG A 1 77 ? 12.742 -12.860 -5.423 1.00 89.00 77 ARG A C 1
ATOM 600 O O . ARG A 1 77 ? 11.972 -13.564 -4.774 1.00 89.00 77 ARG A O 1
ATOM 607 N N . TYR A 1 78 ? 12.424 -11.643 -5.844 1.00 89.81 78 TYR A N 1
ATOM 608 C CA . TYR A 1 78 ? 11.211 -10.930 -5.477 1.00 89.81 78 TYR A CA 1
ATOM 609 C C . TYR A 1 78 ? 10.584 -10.267 -6.705 1.00 89.81 78 TYR A C 1
ATOM 611 O O . TYR A 1 78 ? 11.266 -9.861 -7.642 1.00 89.81 78 TYR A O 1
ATOM 619 N N . SER A 1 79 ? 9.258 -10.134 -6.684 1.00 87.81 79 SER A N 1
ATOM 620 C CA . SER A 1 79 ? 8.514 -9.409 -7.716 1.00 87.81 79 SER A CA 1
ATOM 621 C C . SER A 1 79 ? 8.489 -7.921 -7.376 1.00 87.81 79 SER A C 1
ATOM 623 O O . SER A 1 79 ? 7.955 -7.533 -6.334 1.00 87.81 79 SER A O 1
ATOM 625 N N . ALA A 1 80 ? 9.043 -7.096 -8.267 1.00 85.25 80 ALA A N 1
ATOM 626 C CA . ALA A 1 80 ? 8.990 -5.642 -8.146 1.00 85.25 80 ALA A CA 1
ATOM 627 C C . ALA A 1 80 ? 7.542 -5.126 -8.160 1.00 85.25 80 ALA A C 1
ATOM 629 O O . ALA A 1 80 ? 7.200 -4.274 -7.347 1.00 85.25 80 ALA A O 1
ATOM 630 N N . ASP A 1 81 ? 6.675 -5.705 -8.993 1.00 86.06 81 ASP A N 1
ATOM 631 C CA . ASP A 1 81 ? 5.270 -5.292 -9.094 1.00 86.06 81 ASP A CA 1
ATOM 632 C C . ASP A 1 81 ? 4.510 -5.521 -7.786 1.00 86.06 81 ASP A C 1
ATOM 634 O O . ASP A 1 81 ? 3.869 -4.609 -7.271 1.00 86.06 81 ASP A O 1
ATOM 638 N N . ARG A 1 82 ? 4.657 -6.701 -7.168 1.00 86.38 82 ARG A N 1
ATOM 639 C CA . ARG A 1 82 ? 4.035 -6.974 -5.859 1.00 86.38 82 ARG A CA 1
ATOM 640 C C . ARG A 1 82 ? 4.584 -6.079 -4.753 1.00 86.38 82 ARG A C 1
ATOM 642 O O . ARG A 1 82 ? 3.870 -5.759 -3.810 1.00 86.38 82 ARG A O 1
ATOM 649 N N . TYR A 1 83 ? 5.852 -5.695 -4.849 1.00 87.38 83 TYR A N 1
ATOM 650 C CA . TYR A 1 83 ? 6.466 -4.785 -3.892 1.00 87.38 83 TYR A CA 1
ATOM 651 C C . TYR A 1 83 ? 5.918 -3.357 -4.029 1.00 87.38 83 TYR A C 1
ATOM 653 O O . TYR A 1 83 ? 5.643 -2.700 -3.027 1.00 87.38 83 TYR A O 1
ATOM 661 N N . LEU A 1 84 ? 5.701 -2.892 -5.262 1.00 86.12 84 LEU A N 1
ATOM 662 C CA . LEU A 1 84 ? 5.050 -1.612 -5.539 1.00 86.12 84 LEU A CA 1
ATOM 663 C C . LEU A 1 84 ? 3.582 -1.617 -5.095 1.00 86.12 84 LEU A C 1
ATOM 665 O O . LEU A 1 84 ? 3.133 -0.646 -4.487 1.00 86.12 84 LEU A O 1
ATOM 669 N N . ASP A 1 85 ? 2.863 -2.720 -5.309 1.00 87.94 85 ASP A N 1
ATOM 670 C CA . ASP A 1 85 ? 1.501 -2.895 -4.796 1.00 87.94 85 ASP A CA 1
ATOM 671 C C . ASP A 1 85 ? 1.451 -2.765 -3.269 1.00 87.94 85 ASP A C 1
ATOM 673 O O . ASP A 1 85 ? 0.546 -2.129 -2.734 1.00 87.94 85 ASP A O 1
ATOM 677 N N . GLU A 1 86 ? 2.438 -3.325 -2.567 1.00 85.06 86 GLU A N 1
ATOM 678 C CA . GLU A 1 86 ? 2.534 -3.250 -1.106 1.00 85.06 86 GLU A CA 1
ATOM 679 C C . GLU A 1 86 ? 2.869 -1.831 -0.612 1.00 85.06 86 GLU A C 1
ATOM 681 O O . GLU A 1 86 ? 2.344 -1.363 0.399 1.00 85.06 86 GLU A O 1
ATOM 686 N N . ILE A 1 87 ? 3.696 -1.087 -1.354 1.00 85.88 87 ILE A N 1
ATOM 687 C CA . ILE A 1 87 ? 3.933 0.340 -1.084 1.00 85.88 87 ILE A CA 1
ATOM 688 C C . ILE A 1 87 ? 2.625 1.129 -1.205 1.00 85.88 87 ILE A C 1
ATOM 690 O O . ILE A 1 87 ? 2.323 1.966 -0.351 1.00 85.88 87 ILE A O 1
ATOM 694 N N . LEU A 1 88 ? 1.834 0.864 -2.242 1.00 84.56 88 LEU A N 1
ATOM 695 C CA . LEU A 1 88 ? 0.581 1.571 -2.504 1.00 84.56 88 LEU A CA 1
ATOM 696 C C . LEU A 1 88 ? -0.511 1.177 -1.499 1.00 84.56 88 LEU A C 1
ATOM 698 O O . LEU A 1 88 ? -1.218 2.048 -0.985 1.00 84.56 88 LEU A O 1
ATOM 702 N N . SER A 1 89 ? -0.584 -0.103 -1.126 1.00 84.12 89 SER A N 1
ATOM 703 C CA . SER A 1 89 ? -1.502 -0.600 -0.096 1.00 84.12 89 SER A CA 1
ATOM 704 C C . SER A 1 89 ? -1.193 0.000 1.284 1.00 84.12 89 SER A C 1
ATOM 706 O O . SER A 1 89 ? -2.117 0.327 2.035 1.00 84.12 89 SER A O 1
ATOM 708 N N . SER A 1 90 ? 0.087 0.259 1.595 1.00 82.44 90 SER A N 1
ATOM 709 C CA . SER A 1 90 ? 0.496 0.913 2.848 1.00 82.44 90 SER A CA 1
ATOM 710 C C . SER A 1 90 ? -0.089 2.326 3.013 1.00 82.44 90 SER A C 1
ATOM 712 O O . SER A 1 90 ? -0.300 2.784 4.139 1.00 82.44 90 SER A O 1
ATOM 714 N N . LEU A 1 91 ? -0.429 2.989 1.901 1.00 81.19 91 LEU A N 1
ATOM 715 C CA . LEU A 1 91 ? -1.046 4.317 1.855 1.00 81.19 91 LEU A CA 1
ATOM 716 C C . LEU A 1 91 ? -2.583 4.294 1.749 1.00 81.19 91 LEU A C 1
ATOM 718 O O . LEU A 1 91 ? -3.178 5.348 1.535 1.00 81.19 91 LEU A O 1
ATOM 722 N N . ASP A 1 92 ? -3.232 3.135 1.920 1.00 78.19 92 ASP A N 1
ATOM 723 C CA . ASP A 1 92 ? -4.667 2.932 1.629 1.00 78.19 92 ASP A CA 1
ATOM 724 C C . ASP A 1 92 ? -5.057 3.267 0.179 1.00 78.19 92 ASP A C 1
ATOM 726 O O . ASP A 1 92 ? -6.213 3.592 -0.102 1.00 78.19 92 ASP A O 1
ATOM 730 N N . VAL A 1 93 ? -4.116 3.194 -0.765 1.00 81.44 93 VAL A N 1
ATOM 731 C CA . VAL A 1 93 ? -4.459 3.329 -2.181 1.00 81.44 93 VAL A CA 1
ATOM 732 C C . VAL A 1 93 ? -5.044 2.007 -2.657 1.00 81.44 93 VAL A C 1
ATOM 734 O O . VAL A 1 93 ? -4.443 0.944 -2.502 1.00 81.44 93 VAL A O 1
ATOM 737 N N . ASP A 1 94 ? -6.231 2.076 -3.251 1.00 77.06 94 ASP A N 1
ATOM 738 C CA . ASP A 1 94 ? -6.850 0.933 -3.908 1.00 77.06 94 ASP A CA 1
ATOM 739 C C . ASP A 1 94 ? -6.088 0.607 -5.198 1.00 77.06 94 ASP A C 1
ATOM 741 O O . ASP A 1 94 ? -6.294 1.217 -6.250 1.00 77.06 94 ASP A O 1
ATOM 745 N N . VAL A 1 95 ? -5.182 -0.364 -5.090 1.00 78.06 95 VAL A N 1
ATOM 746 C CA . VAL A 1 95 ? -4.296 -0.819 -6.166 1.00 78.06 95 VAL A CA 1
ATOM 747 C C . VAL A 1 95 ? -5.085 -1.300 -7.393 1.00 78.06 95 VAL A C 1
ATOM 749 O O . VAL A 1 95 ? -4.612 -1.181 -8.522 1.00 78.06 95 VAL A O 1
ATOM 752 N N . SER A 1 96 ? -6.318 -1.785 -7.207 1.00 76.12 96 SER A N 1
ATOM 753 C CA . SER A 1 96 ? -7.157 -2.256 -8.316 1.00 76.12 96 SER A CA 1
ATOM 754 C C . SER A 1 96 ? -7.570 -1.144 -9.284 1.00 76.12 96 SER A C 1
ATOM 756 O O . SER A 1 96 ? -7.864 -1.427 -10.440 1.00 76.12 96 SER A O 1
ATOM 758 N N . ARG A 1 97 ? -7.548 0.119 -8.839 1.00 75.44 97 ARG A N 1
ATOM 759 C CA . ARG A 1 97 ? -7.917 1.284 -9.660 1.00 75.44 97 ARG A CA 1
ATOM 760 C C . ARG A 1 97 ? -6.775 1.827 -10.510 1.00 75.44 97 ARG A C 1
ATOM 762 O O . ARG A 1 97 ? -7.024 2.629 -11.401 1.00 75.44 97 ARG A O 1
ATOM 769 N N . ILE A 1 98 ? -5.540 1.467 -10.175 1.00 78.81 98 ILE A N 1
ATOM 770 C CA . ILE A 1 98 ? -4.321 1.996 -10.804 1.00 78.81 98 ILE A CA 1
ATOM 771 C C . ILE A 1 98 ? -3.568 0.938 -11.605 1.00 78.81 98 ILE A C 1
ATOM 773 O O . ILE A 1 98 ? -2.744 1.283 -12.448 1.00 78.81 98 ILE A O 1
ATOM 777 N N . LYS A 1 99 ? -3.829 -0.346 -11.338 1.00 84.06 99 LYS A N 1
ATOM 778 C CA . LYS A 1 99 ? -3.339 -1.425 -12.184 1.00 84.06 99 LYS A CA 1
ATOM 779 C C . LYS A 1 99 ? -3.972 -1.318 -13.557 1.00 84.06 99 LYS A C 1
ATOM 781 O O . LYS A 1 99 ? -5.171 -1.082 -13.676 1.00 84.06 99 LYS A O 1
ATOM 786 N N . LEU A 1 100 ? -3.145 -1.540 -14.569 1.00 82.31 100 LEU A N 1
ATOM 787 C CA . LEU A 1 100 ? -3.612 -1.688 -15.934 1.00 82.31 100 LEU A CA 1
ATOM 788 C C . LEU A 1 100 ? -4.601 -2.850 -15.989 1.00 82.31 100 LEU A C 1
ATOM 790 O O . LEU A 1 100 ? -4.400 -3.905 -15.377 1.00 82.31 100 LEU A O 1
ATOM 794 N N . THR A 1 101 ? -5.691 -2.641 -16.710 1.00 83.75 101 THR A N 1
ATOM 795 C CA . THR A 1 101 ? -6.595 -3.731 -17.059 1.00 83.75 101 THR A CA 1
ATOM 796 C C . THR A 1 101 ? -5.901 -4.681 -18.036 1.00 83.75 101 THR A C 1
ATOM 798 O O . THR A 1 101 ? -4.942 -4.311 -18.713 1.00 83.75 101 THR A O 1
ATOM 801 N N . LYS A 1 102 ? -6.387 -5.925 -18.139 1.00 80.38 102 LYS A N 1
ATOM 802 C CA . LYS A 1 102 ? -5.817 -6.913 -19.075 1.00 80.38 102 LYS A CA 1
ATOM 803 C C . LYS A 1 102 ? -5.834 -6.420 -20.523 1.00 80.38 102 LYS A C 1
ATOM 805 O O . LYS A 1 102 ? -4.911 -6.715 -21.275 1.00 80.38 102 LYS A O 1
ATOM 810 N N . ASP A 1 103 ? -6.860 -5.657 -20.880 1.00 80.00 103 ASP A N 1
ATOM 811 C CA . ASP A 1 103 ? -7.010 -5.093 -22.218 1.00 80.00 103 ASP A CA 1
ATOM 812 C C . ASP A 1 103 ? -5.962 -3.993 -22.463 1.00 80.00 103 ASP A C 1
ATOM 814 O O . ASP A 1 103 ? -5.340 -3.949 -23.523 1.00 80.00 103 ASP A O 1
ATOM 818 N N . GLU A 1 104 ? -5.679 -3.153 -21.462 1.00 79.44 104 GLU A N 1
ATOM 819 C CA . GLU A 1 104 ? -4.624 -2.132 -21.539 1.00 79.44 104 GLU A CA 1
ATOM 820 C C . GLU A 1 104 ? -3.212 -2.737 -21.532 1.00 79.44 104 GLU A C 1
ATOM 822 O O . GLU A 1 104 ? -2.327 -2.241 -22.233 1.00 79.44 104 GLU A O 1
ATOM 827 N N . GLU A 1 105 ? -2.985 -3.820 -20.781 1.00 84.69 105 GLU A N 1
ATOM 828 C CA . GLU A 1 105 ? -1.723 -4.569 -20.822 1.00 84.69 105 GLU A CA 1
ATOM 829 C C . GLU A 1 105 ? -1.473 -5.169 -22.207 1.00 84.69 105 GLU A C 1
ATOM 831 O O . GLU A 1 105 ? -0.367 -5.043 -22.735 1.00 84.69 105 GLU A O 1
ATOM 836 N N . GLN A 1 106 ? -2.494 -5.782 -22.816 1.00 80.31 106 GLN A N 1
ATOM 837 C CA . GLN A 1 106 ? -2.393 -6.352 -24.161 1.00 80.31 106 GLN A CA 1
ATOM 838 C C . GLN A 1 106 ? -2.134 -5.277 -25.211 1.00 80.31 106 GLN A C 1
ATOM 840 O O . GLN A 1 106 ? -1.210 -5.426 -26.010 1.00 80.31 106 GLN A O 1
ATOM 845 N N . LEU A 1 107 ? -2.872 -4.165 -25.160 1.00 83.31 107 LEU A N 1
ATOM 846 C CA . LEU A 1 107 ? -2.680 -3.054 -26.087 1.00 83.31 107 LEU A CA 1
ATOM 847 C C . LEU A 1 107 ? -1.256 -2.488 -25.993 1.00 83.31 107 LEU A C 1
ATOM 849 O O . LEU A 1 107 ? -0.617 -2.207 -27.006 1.00 83.31 107 LEU A O 1
ATOM 853 N N . ARG A 1 108 ? -0.720 -2.354 -24.776 1.00 84.06 108 ARG A N 1
ATOM 854 C CA . ARG A 1 108 ? 0.643 -1.855 -24.561 1.00 84.06 108 ARG A CA 1
ATOM 855 C C . ARG A 1 108 ? 1.703 -2.858 -25.015 1.00 84.06 108 ARG A C 1
ATOM 857 O O . ARG A 1 108 ? 2.720 -2.444 -25.571 1.00 84.06 108 ARG A O 1
ATOM 864 N N . ALA A 1 109 ? 1.479 -4.152 -24.801 1.00 82.31 109 ALA A N 1
ATOM 865 C CA . ALA A 1 109 ? 2.369 -5.204 -25.281 1.00 82.31 109 ALA A CA 1
ATOM 866 C C . ALA A 1 109 ? 2.418 -5.232 -26.815 1.00 82.31 109 ALA A C 1
ATOM 868 O O . ALA A 1 109 ? 3.506 -5.257 -27.388 1.00 82.31 109 ALA A O 1
ATOM 869 N N . GLU A 1 110 ? 1.264 -5.135 -27.477 1.00 82.81 110 GLU A N 1
ATOM 870 C CA . GLU A 1 110 ? 1.162 -5.082 -28.937 1.00 82.81 110 GLU A CA 1
ATOM 871 C C . GLU A 1 110 ? 1.842 -3.830 -29.503 1.00 82.81 110 GLU A C 1
ATOM 873 O O . GLU A 1 110 ? 2.634 -3.913 -30.440 1.00 82.81 110 GLU A O 1
ATOM 878 N N . GLN A 1 111 ? 1.628 -2.676 -28.872 1.00 82.00 111 GLN A N 1
ATOM 879 C CA . GLN A 1 111 ? 2.262 -1.421 -29.272 1.00 82.00 111 GLN A CA 1
ATOM 880 C C . GLN A 1 111 ? 3.790 -1.460 -29.093 1.00 82.00 111 GLN A C 1
ATOM 882 O O . GLN A 1 111 ? 4.531 -0.944 -29.929 1.00 82.00 111 GLN A O 1
ATOM 887 N N . THR A 1 112 ? 4.274 -2.122 -28.038 1.00 82.69 112 THR A N 1
ATOM 888 C CA . THR A 1 112 ? 5.714 -2.324 -27.809 1.00 82.69 112 THR A CA 1
ATOM 889 C C . THR A 1 112 ? 6.312 -3.285 -28.841 1.00 82.69 112 THR A C 1
ATOM 891 O O . THR A 1 112 ? 7.395 -3.023 -29.362 1.00 82.69 112 THR A O 1
ATOM 894 N N . ALA A 1 113 ? 5.602 -4.364 -29.183 1.00 82.56 113 ALA A N 1
ATOM 895 C CA . ALA A 1 113 ? 6.034 -5.326 -30.195 1.00 82.56 113 ALA A CA 1
ATOM 896 C C . ALA A 1 113 ? 6.089 -4.702 -31.600 1.00 82.56 113 ALA A C 1
ATOM 898 O O . ALA A 1 113 ? 7.044 -4.927 -32.343 1.00 82.56 113 ALA A O 1
ATOM 899 N N . LEU A 1 114 ? 5.108 -3.862 -31.943 1.00 83.38 114 LEU A N 1
ATOM 900 C CA . LEU A 1 114 ? 5.081 -3.142 -33.216 1.00 83.38 114 LEU A CA 1
ATOM 901 C C . LEU A 1 114 ? 6.240 -2.138 -33.326 1.00 83.38 114 LEU A C 1
ATOM 903 O O . LEU A 1 114 ? 6.879 -2.039 -34.372 1.00 83.38 114 LEU A O 1
ATOM 907 N N . ALA A 1 115 ? 6.549 -1.430 -32.235 1.00 81.75 115 ALA A N 1
ATOM 908 C CA . ALA A 1 115 ? 7.680 -0.507 -32.183 1.00 81.75 115 ALA A CA 1
ATOM 909 C C . ALA A 1 115 ? 9.030 -1.228 -32.354 1.00 81.75 115 ALA A C 1
ATOM 911 O O . ALA A 1 115 ? 9.921 -0.712 -33.027 1.00 81.75 115 ALA A O 1
ATOM 912 N N . GLN A 1 116 ? 9.181 -2.434 -31.795 1.00 80.38 116 GLN A N 1
ATOM 913 C CA . GLN A 1 116 ? 10.387 -3.248 -31.988 1.00 80.38 116 GLN A CA 1
ATOM 914 C C . GLN A 1 116 ? 10.532 -3.735 -33.435 1.00 80.38 116 GLN A C 1
ATOM 916 O O . GLN A 1 116 ? 11.615 -3.614 -34.000 1.00 80.38 116 GLN A O 1
ATOM 921 N N . GLN A 1 117 ? 9.443 -4.181 -34.071 1.00 79.00 117 GLN A N 1
ATOM 922 C CA . GLN A 1 117 ? 9.480 -4.580 -35.483 1.00 79.00 117 GLN A CA 1
ATOM 923 C C . GLN A 1 117 ? 9.831 -3.424 -36.425 1.00 79.00 117 GLN A C 1
ATOM 925 O O . GLN A 1 117 ? 10.539 -3.635 -37.406 1.00 79.00 117 GLN A O 1
ATOM 930 N N . GLN A 1 118 ? 9.363 -2.205 -36.143 1.00 75.38 118 GLN A N 1
ATOM 931 C CA . GLN A 1 118 ? 9.741 -1.032 -36.937 1.00 75.38 118 GLN A CA 1
ATOM 932 C C . GLN A 1 118 ? 11.222 -0.675 -36.761 1.00 75.38 118 GLN A C 1
ATOM 934 O O . GLN A 1 118 ? 11.893 -0.390 -37.749 1.00 75.38 118 GLN A O 1
ATOM 939 N N . ALA A 1 119 ? 11.756 -0.785 -35.541 1.00 72.94 119 ALA A N 1
ATOM 940 C CA . ALA A 1 119 ? 13.177 -0.561 -35.284 1.00 72.94 119 ALA A CA 1
ATOM 941 C C . ALA A 1 119 ? 14.083 -1.614 -35.959 1.00 72.94 119 ALA A C 1
ATOM 943 O O . ALA A 1 119 ? 15.167 -1.277 -36.433 1.00 72.94 119 ALA A O 1
ATOM 944 N N . GLU A 1 120 ? 13.646 -2.875 -36.049 1.00 66.88 120 GLU A N 1
ATOM 945 C CA . GLU A 1 120 ? 14.369 -3.921 -36.791 1.00 66.88 120 GLU A CA 1
ATOM 946 C C . GLU A 1 120 ? 14.244 -3.758 -38.315 1.00 66.88 120 GLU A C 1
ATOM 948 O O . GLU A 1 120 ? 15.196 -4.041 -39.041 1.00 66.88 120 GLU A O 1
ATOM 953 N N . ALA A 1 121 ? 13.116 -3.243 -38.816 1.00 61.06 121 ALA A N 1
ATOM 954 C CA . ALA A 1 121 ? 12.936 -2.954 -40.239 1.00 61.06 121 ALA A CA 1
ATOM 955 C C . ALA A 1 121 ? 13.805 -1.776 -40.728 1.00 61.06 121 ALA A C 1
ATOM 957 O O . ALA A 1 121 ? 14.250 -1.789 -41.875 1.00 61.06 121 ALA A O 1
ATOM 958 N N . GLU A 1 122 ? 14.109 -0.797 -39.869 1.00 56.78 122 GLU A N 1
ATOM 959 C CA . GLU A 1 122 ? 15.039 0.304 -40.179 1.00 56.78 122 GLU A CA 1
ATOM 960 C C . GLU A 1 122 ? 16.527 -0.081 -40.045 1.00 56.78 122 GLU A C 1
ATOM 962 O O . GLU A 1 122 ? 17.386 0.617 -40.581 1.00 56.78 122 GLU A O 1
ATOM 967 N N . GLN A 1 123 ? 16.857 -1.212 -39.404 1.00 50.25 123 GLN A N 1
ATOM 968 C CA . GLN A 1 123 ? 18.219 -1.781 -39.391 1.00 50.25 123 GLN A CA 1
ATOM 969 C C . GLN A 1 123 ? 18.477 -2.794 -40.522 1.00 50.25 123 GLN A C 1
ATOM 971 O O . GLN A 1 123 ? 19.562 -3.367 -40.610 1.00 50.25 123 GLN A O 1
ATOM 976 N N . GLY A 1 124 ? 17.514 -2.981 -41.429 1.00 42.06 124 GLY A N 1
ATOM 977 C CA . GLY A 1 124 ? 17.611 -3.860 -42.597 1.00 42.06 124 GLY A CA 1
ATOM 978 C C . GLY A 1 124 ? 18.307 -3.263 -43.829 1.00 42.06 124 GLY A C 1
ATOM 979 O O . GLY A 1 124 ? 18.025 -3.714 -44.937 1.00 42.06 124 GLY A O 1
ATOM 980 N N . VAL A 1 125 ? 19.188 -2.266 -43.673 1.00 46.03 125 VAL A N 1
ATOM 981 C CA . VAL A 1 125 ? 20.041 -1.751 -44.761 1.00 46.03 125 VAL A CA 1
ATOM 982 C C . VAL A 1 125 ? 21.483 -2.210 -44.525 1.00 46.03 125 VAL A C 1
ATOM 984 O O . VAL A 1 125 ? 22.137 -1.774 -43.585 1.00 46.03 125 VAL A O 1
ATOM 987 N N . GLU A 1 126 ? 21.901 -3.151 -45.374 1.00 43.47 126 GLU A N 1
ATOM 988 C CA . GLU A 1 126 ? 23.249 -3.657 -45.687 1.00 43.47 126 GLU A CA 1
ATOM 989 C C . GLU A 1 126 ? 24.445 -3.274 -44.781 1.00 43.47 126 GLU A C 1
ATOM 991 O O . GLU A 1 126 ? 24.817 -2.103 -44.683 1.00 43.47 126 GLU A O 1
ATOM 996 N N . PRO A 1 127 ? 25.207 -4.261 -44.261 1.00 47.88 127 PRO A N 1
ATOM 997 C CA . PRO A 1 127 ? 26.570 -4.023 -43.815 1.00 47.88 127 PRO A CA 1
ATOM 998 C C . PRO A 1 127 ? 27.488 -3.964 -45.041 1.00 47.88 127 PRO A C 1
ATOM 1000 O O . PRO A 1 127 ? 28.027 -4.978 -45.484 1.00 47.88 127 PRO A O 1
ATOM 1003 N N . GLY A 1 128 ? 27.678 -2.765 -45.582 1.00 45.28 128 GLY A N 1
ATOM 1004 C CA . GLY A 1 128 ? 28.745 -2.526 -46.544 1.00 45.28 128 GLY A CA 1
ATOM 1005 C C . GLY A 1 128 ? 28.510 -1.343 -47.461 1.00 45.28 128 GLY A C 1
ATOM 1006 O O . GLY A 1 128 ? 28.070 -1.537 -48.583 1.00 45.28 128 GLY A O 1
ATOM 1007 N N . GLN A 1 129 ? 28.929 -0.150 -47.045 1.00 38.19 129 GLN A N 1
ATOM 1008 C CA . GLN A 1 129 ? 29.825 0.630 -47.893 1.00 38.19 129 GLN A CA 1
ATOM 1009 C C . GLN A 1 129 ? 30.498 1.767 -47.138 1.00 38.19 129 GLN A C 1
ATOM 1011 O O . GLN A 1 129 ? 29.971 2.338 -46.186 1.00 38.19 129 GLN A O 1
ATOM 1016 N N . ASP A 1 130 ? 31.719 1.988 -47.597 1.00 41.78 130 ASP A N 1
ATOM 1017 C CA . ASP A 1 130 ? 32.719 2.956 -47.207 1.00 41.78 130 ASP A CA 1
ATOM 1018 C C . ASP A 1 130 ? 32.196 4.358 -46.895 1.00 41.78 130 ASP A C 1
ATOM 1020 O O . ASP A 1 130 ? 31.203 4.838 -47.437 1.00 41.78 130 ASP A O 1
ATOM 1024 N N . GLY A 1 131 ? 32.920 5.005 -45.983 1.00 51.09 131 GLY A N 1
ATOM 1025 C CA . GLY A 1 131 ? 32.568 6.301 -45.445 1.00 51.09 131 GLY A CA 1
ATOM 1026 C C . GLY A 1 131 ? 32.424 7.393 -46.493 1.00 51.09 131 GLY A C 1
ATOM 1027 O O . GLY A 1 131 ? 33.149 7.443 -47.484 1.00 51.09 131 GLY A O 1
ATOM 1028 N N . ASP A 1 132 ? 31.558 8.345 -46.173 1.00 43.91 132 ASP A N 1
ATOM 1029 C CA . ASP A 1 132 ? 31.668 9.672 -46.739 1.00 43.91 132 ASP A CA 1
ATOM 1030 C C . ASP A 1 132 ? 31.484 10.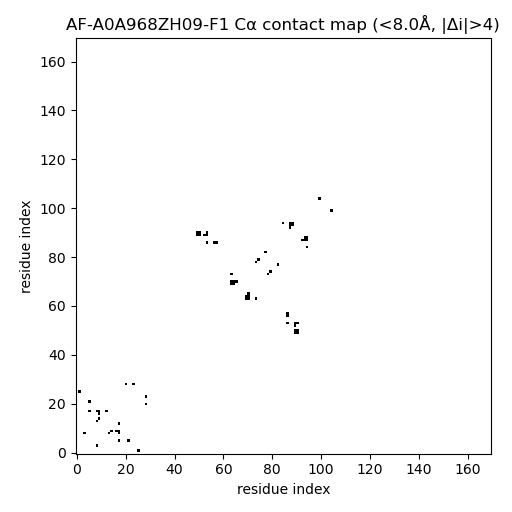719 -45.645 1.00 43.91 132 ASP A C 1
ATOM 1032 O O . ASP A 1 132 ? 30.508 10.762 -44.891 1.00 43.91 132 ASP A O 1
ATOM 1036 N N . GLN A 1 133 ? 32.532 11.518 -45.528 1.00 48.84 133 GLN A N 1
ATOM 1037 C CA . GLN A 1 133 ? 32.610 12.686 -44.688 1.00 48.84 133 GLN A CA 1
ATOM 1038 C C . GLN A 1 133 ? 31.778 13.808 -45.315 1.00 48.84 133 GLN A C 1
ATOM 1040 O O . GLN A 1 133 ? 31.866 14.076 -46.506 1.00 48.84 133 GLN A O 1
ATOM 1045 N N . SER A 1 134 ? 31.168 14.608 -44.442 1.00 49.16 134 SER A N 1
ATOM 1046 C CA . SER A 1 134 ? 30.867 16.029 -44.661 1.00 49.16 134 SER A CA 1
ATOM 1047 C C . SER A 1 134 ? 29.707 16.385 -45.599 1.00 49.16 134 SER A C 1
ATOM 1049 O O . SER A 1 134 ? 29.759 16.188 -46.808 1.00 49.16 134 SER A O 1
ATOM 1051 N N . LYS A 1 135 ? 28.754 17.152 -45.053 1.00 48.62 135 LYS A N 1
ATOM 1052 C CA . LYS A 1 135 ? 28.598 18.595 -45.348 1.00 48.62 135 LYS A CA 1
ATOM 1053 C C . LYS A 1 135 ? 27.409 19.158 -44.566 1.00 48.62 135 LYS A C 1
ATOM 1055 O O . LYS A 1 135 ? 2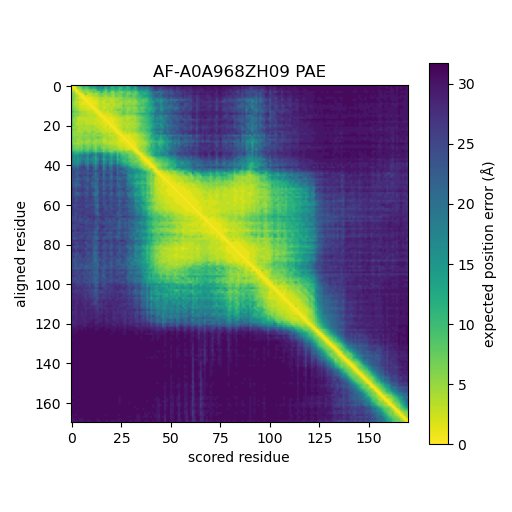6.272 19.107 -45.018 1.00 48.62 135 LYS A O 1
ATOM 1060 N N . ILE A 1 136 ? 27.691 19.744 -43.403 1.00 53.03 136 ILE A N 1
ATOM 1061 C CA . ILE A 1 136 ? 26.814 20.769 -42.826 1.00 53.03 136 ILE A CA 1
ATOM 1062 C C . ILE A 1 136 ? 27.100 22.058 -43.614 1.00 53.03 136 ILE A C 1
ATOM 1064 O O . ILE A 1 136 ? 28.259 22.482 -43.645 1.00 53.03 136 ILE A O 1
ATOM 1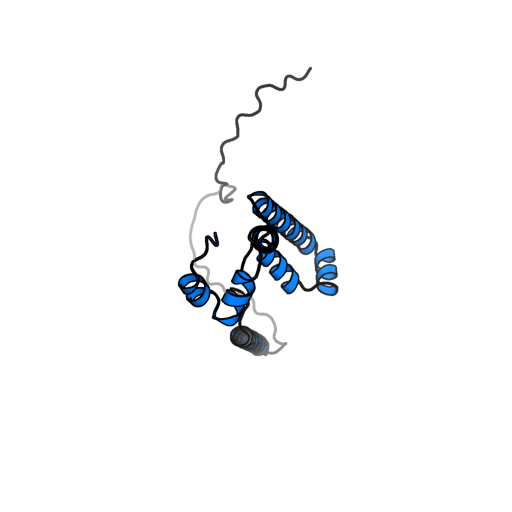068 N N . PRO A 1 137 ? 26.112 22.693 -44.268 1.00 45.75 137 PRO A N 1
ATOM 1069 C CA . PRO A 1 137 ? 26.288 24.026 -44.827 1.00 45.75 137 PRO A CA 1
ATOM 1070 C C . PRO A 1 137 ? 26.413 25.038 -43.682 1.00 45.75 137 PRO A C 1
ATOM 1072 O O . PRO A 1 137 ? 25.431 25.384 -43.030 1.00 45.75 137 PRO A O 1
ATOM 1075 N N . GLN A 1 138 ? 27.637 25.497 -43.429 1.00 53.34 138 GLN A N 1
ATOM 1076 C CA . GLN A 1 138 ? 27.927 26.633 -42.560 1.00 53.34 138 GLN A CA 1
ATOM 1077 C C . GLN A 1 138 ? 28.111 27.883 -43.434 1.00 53.34 138 GLN A C 1
ATOM 1079 O O . GLN A 1 138 ? 29.149 28.064 -44.064 1.00 53.34 138 GLN A O 1
ATOM 1084 N N . ALA A 1 139 ? 27.086 28.735 -43.476 1.00 46.25 139 ALA A N 1
ATOM 1085 C CA . ALA A 1 139 ? 27.197 30.164 -43.787 1.00 46.25 139 ALA A CA 1
ATOM 1086 C C . ALA A 1 139 ? 27.131 30.881 -42.421 1.00 46.25 139 ALA A C 1
ATOM 1088 O O . ALA A 1 139 ? 26.187 30.634 -41.679 1.00 46.25 139 ALA A O 1
ATOM 1089 N N . GLY A 1 140 ? 28.126 31.616 -41.910 1.00 42.09 140 GLY A N 1
ATOM 1090 C CA . GLY A 1 140 ? 28.961 32.654 -42.529 1.00 42.09 140 GLY A CA 1
ATOM 1091 C C . GLY A 1 140 ? 28.198 33.984 -42.438 1.00 42.09 140 GLY A C 1
ATOM 1092 O O . GLY A 1 140 ? 27.117 34.062 -43.006 1.00 42.09 140 GLY A O 1
ATOM 1093 N N . GLY A 1 141 ? 28.609 35.052 -41.751 1.00 39.25 141 GLY A N 1
ATOM 1094 C CA . GLY A 1 141 ? 29.744 35.379 -40.872 1.00 39.25 141 GLY A CA 1
ATOM 1095 C C . GLY A 1 141 ? 29.208 36.265 -39.721 1.00 39.25 141 GLY A C 1
ATOM 1096 O O . GLY A 1 141 ? 28.011 36.253 -39.462 1.00 39.25 141 GLY A O 1
ATOM 1097 N N . ASP A 1 142 ? 29.944 37.074 -38.968 1.00 39.31 142 ASP A N 1
ATOM 1098 C CA . ASP A 1 142 ? 31.315 37.567 -39.022 1.00 39.31 142 ASP A CA 1
ATOM 1099 C C . ASP A 1 142 ? 31.574 38.295 -37.680 1.00 39.31 142 ASP A C 1
ATOM 1101 O O . ASP A 1 142 ? 30.684 38.970 -37.169 1.00 39.31 142 ASP A O 1
ATOM 1105 N N . ASN A 1 143 ? 32.811 38.206 -37.183 1.00 40.16 143 ASN A N 1
ATOM 1106 C CA . ASN A 1 143 ? 33.536 39.207 -36.381 1.00 40.16 143 ASN A CA 1
ATOM 1107 C C . ASN A 1 143 ? 32.991 39.735 -35.033 1.00 40.16 143 ASN A C 1
ATOM 1109 O O . ASN A 1 143 ? 32.157 40.631 -34.985 1.00 40.16 143 ASN A O 1
ATOM 1113 N N . MET A 1 144 ? 33.668 39.348 -33.943 1.00 36.62 144 MET A N 1
ATOM 1114 C CA . MET A 1 144 ? 34.603 40.185 -33.149 1.00 36.62 144 MET A CA 1
ATOM 1115 C C . MET A 1 144 ? 34.619 39.736 -31.678 1.00 36.62 144 MET A C 1
ATOM 1117 O O . MET A 1 144 ? 33.566 39.612 -31.066 1.00 36.62 144 MET A O 1
ATOM 1121 N N . GLY A 1 145 ? 35.815 39.614 -31.092 1.00 35.97 145 GLY A N 1
ATOM 1122 C CA . GLY A 1 145 ? 36.003 39.751 -29.642 1.00 35.97 145 GLY A CA 1
ATOM 1123 C C . GLY A 1 145 ? 36.207 38.457 -28.857 1.00 35.97 145 GLY A C 1
ATOM 1124 O O . GLY A 1 145 ? 35.265 37.802 -28.437 1.00 35.97 145 GLY A O 1
ATOM 1125 N N . GLU A 1 146 ? 37.480 38.119 -28.690 1.00 43.66 146 GLU A N 1
ATOM 1126 C CA . GLU A 1 146 ? 38.163 37.755 -27.438 1.00 43.66 146 GLU A CA 1
ATOM 1127 C C . GLU A 1 146 ? 37.386 37.954 -26.108 1.00 43.66 146 GLU A C 1
ATOM 1129 O O . GLU A 1 146 ? 36.574 38.863 -25.994 1.00 43.66 146 GLU A O 1
ATOM 1134 N N . GLU A 1 147 ? 37.753 37.155 -25.090 1.00 39.56 147 GLU A N 1
ATOM 1135 C CA . GLU A 1 147 ? 37.179 37.027 -23.724 1.00 39.56 147 GLU A CA 1
ATOM 1136 C C . GLU A 1 147 ? 35.962 36.075 -23.663 1.00 39.56 147 GLU A C 1
ATOM 1138 O O . GLU A 1 147 ? 34.919 36.306 -24.247 1.00 39.56 147 GLU A O 1
ATOM 1143 N N . GLY A 1 148 ? 35.995 34.893 -23.049 1.00 38.38 148 GLY A N 1
ATOM 1144 C CA . GLY A 1 148 ? 36.494 34.582 -21.719 1.00 38.38 148 GLY A CA 1
ATOM 1145 C C . GLY A 1 148 ? 35.337 33.972 -20.915 1.00 38.38 148 GLY A C 1
ATOM 1146 O O . GLY A 1 148 ? 34.422 34.676 -20.533 1.00 38.38 148 GLY A O 1
ATOM 1147 N N . MET A 1 149 ? 35.401 32.660 -20.664 1.00 44.12 149 MET A N 1
ATOM 1148 C CA . MET A 1 149 ? 34.788 31.945 -19.530 1.00 44.12 149 MET A CA 1
ATOM 1149 C C . MET A 1 149 ? 33.272 32.064 -19.218 1.00 44.12 149 MET A C 1
ATOM 1151 O O . MET A 1 149 ? 32.717 33.110 -18.914 1.00 44.12 149 MET A O 1
ATOM 1155 N N . SER A 1 150 ? 32.697 30.872 -19.003 1.00 46.59 150 SER A N 1
ATOM 1156 C CA . SER A 1 150 ? 31.604 30.541 -18.068 1.00 46.59 150 SER A CA 1
ATOM 1157 C C . SER A 1 150 ? 30.178 30.996 -18.385 1.00 46.59 150 SER A C 1
ATOM 1159 O O . SER A 1 150 ? 29.750 32.059 -17.960 1.00 46.59 150 SER A O 1
ATOM 1161 N N . ASP A 1 151 ? 29.385 30.067 -18.933 1.00 44.03 151 ASP A N 1
ATOM 1162 C CA . ASP A 1 151 ? 27.928 30.094 -18.783 1.00 44.03 151 ASP A CA 1
ATOM 1163 C C . ASP A 1 151 ? 27.406 28.718 -18.321 1.00 44.03 151 ASP A C 1
ATOM 1165 O O . ASP A 1 151 ? 27.089 27.815 -19.097 1.00 44.03 151 ASP A O 1
ATOM 1169 N N . ARG A 1 152 ? 27.432 28.519 -16.996 1.00 50.44 152 ARG A N 1
ATOM 1170 C CA . ARG A 1 152 ? 26.636 27.500 -16.298 1.00 50.44 152 ARG A CA 1
ATOM 1171 C C . ARG A 1 152 ? 25.315 28.173 -15.917 1.00 50.44 152 ARG A C 1
ATOM 1173 O O . ARG A 1 152 ? 25.384 29.255 -15.332 1.00 50.44 152 ARG A O 1
ATOM 1180 N N . PRO A 1 153 ? 24.145 27.542 -16.119 1.00 46.44 153 PRO A N 1
ATOM 1181 C CA . PRO A 1 153 ? 22.890 28.097 -15.626 1.00 46.44 153 PRO A CA 1
ATOM 1182 C C . PRO A 1 153 ? 22.976 28.288 -14.105 1.00 46.44 153 PRO A C 1
ATOM 1184 O O . PRO A 1 153 ? 23.257 27.350 -13.353 1.00 46.44 153 PRO A O 1
ATOM 1187 N N . GLN A 1 154 ? 22.811 29.539 -13.676 1.00 54.59 154 GLN A N 1
ATOM 1188 C CA . GLN A 1 154 ? 23.000 29.973 -12.300 1.00 54.59 154 GLN A CA 1
ATOM 1189 C C . GLN A 1 154 ? 21.997 29.292 -11.364 1.00 54.59 154 GLN A C 1
ATOM 1191 O O . GLN A 1 154 ? 20.788 29.278 -11.599 1.00 54.59 154 GLN A O 1
ATOM 1196 N N . ALA A 1 155 ? 22.529 28.740 -10.275 1.00 47.41 155 ALA A N 1
ATOM 1197 C CA . ALA A 1 155 ? 21.755 28.254 -9.149 1.00 47.41 155 ALA A CA 1
ATOM 1198 C C . ALA A 1 155 ? 20.934 29.404 -8.548 1.00 47.41 155 ALA A C 1
ATOM 1200 O O . ALA A 1 155 ? 21.478 30.440 -8.167 1.00 47.41 155 ALA A O 1
ATOM 1201 N N . ILE A 1 156 ? 19.624 29.193 -8.436 1.00 52.31 156 ILE A N 1
ATOM 1202 C CA . ILE A 1 156 ? 18.712 30.043 -7.673 1.00 52.31 156 ILE A CA 1
ATOM 1203 C C . ILE A 1 156 ? 19.211 30.064 -6.222 1.00 52.31 156 ILE A C 1
ATOM 1205 O O . ILE A 1 156 ? 19.188 29.048 -5.525 1.00 52.31 156 ILE A O 1
ATOM 1209 N N . GLY A 1 157 ? 19.729 31.217 -5.797 1.00 50.56 157 GLY A N 1
ATOM 1210 C CA . GLY A 1 157 ? 20.305 31.428 -4.475 1.00 50.56 157 GLY A CA 1
ATOM 1211 C C . GLY A 1 157 ? 19.253 31.318 -3.375 1.00 50.56 157 GLY A C 1
ATOM 1212 O O . GLY A 1 157 ? 18.403 32.193 -3.224 1.00 50.56 157 GLY A O 1
ATOM 1213 N N . PHE A 1 158 ? 19.341 30.260 -2.573 1.00 57.03 158 PHE A N 1
ATOM 1214 C CA . PHE A 1 158 ? 18.700 30.207 -1.263 1.00 57.03 158 PHE A CA 1
ATOM 1215 C C . PHE A 1 158 ? 19.501 31.071 -0.272 1.00 57.03 158 PHE A C 1
ATOM 1217 O O . PHE A 1 158 ? 20.731 30.964 -0.242 1.00 57.03 158 PHE A O 1
ATOM 1224 N N . PRO A 1 159 ? 18.858 31.918 0.552 1.00 65.62 159 PRO A N 1
ATOM 122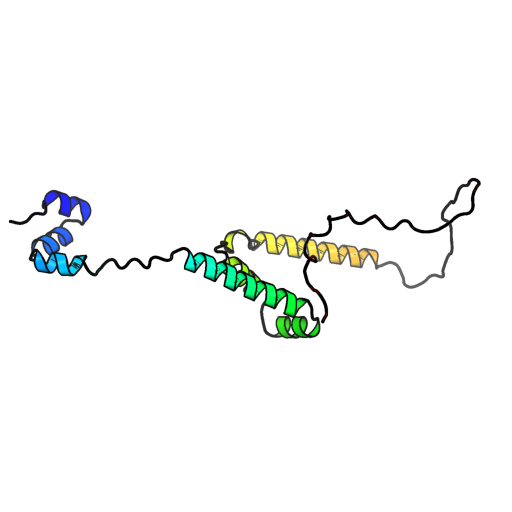5 C CA . PRO A 1 159 ? 19.571 32.697 1.558 1.00 65.62 159 PRO A CA 1
ATOM 1226 C C . PRO A 1 159 ? 20.158 31.777 2.648 1.00 65.62 159 PRO A C 1
ATOM 1228 O O . PRO A 1 159 ? 19.496 30.819 3.058 1.00 65.62 159 PRO A O 1
ATOM 1231 N N . PRO A 1 160 ? 21.376 32.049 3.154 1.00 58.91 160 PRO A N 1
ATOM 1232 C CA . PRO A 1 160 ? 21.965 31.263 4.232 1.00 58.91 160 PRO A CA 1
ATOM 1233 C C . PRO A 1 160 ? 21.218 31.482 5.557 1.00 58.91 160 PRO A C 1
ATOM 1235 O O . PRO A 1 160 ? 20.988 32.614 5.986 1.00 58.91 160 PRO A O 1
ATOM 1238 N N . SER A 1 161 ? 20.863 30.381 6.222 1.00 59.91 161 SER A N 1
ATOM 1239 C CA . SER A 1 161 ? 20.229 30.372 7.545 1.00 59.91 161 SER A CA 1
ATOM 1240 C C . SER A 1 161 ? 21.121 31.026 8.617 1.00 59.91 161 SER A C 1
ATOM 1242 O O . SER A 1 161 ? 22.312 30.709 8.699 1.00 59.91 161 SER A O 1
ATOM 1244 N N . PRO A 1 162 ? 20.576 31.879 9.506 1.00 54.22 162 PRO A N 1
ATOM 1245 C CA . PRO A 1 162 ? 21.334 32.524 10.571 1.00 54.22 162 PRO A CA 1
ATOM 1246 C C . PRO A 1 162 ? 21.475 31.570 11.761 1.00 54.22 162 PRO A C 1
ATOM 1248 O O . PRO A 1 162 ? 20.708 31.629 12.718 1.00 54.22 162 PRO A O 1
ATOM 1251 N N . ALA A 1 163 ? 22.445 30.660 11.708 1.00 60.25 163 ALA A N 1
ATOM 1252 C CA . ALA A 1 163 ? 22.699 29.743 12.817 1.00 60.25 163 ALA A CA 1
ATOM 1253 C C . ALA A 1 163 ? 24.187 29.440 13.023 1.00 60.25 163 ALA A C 1
ATOM 1255 O O . ALA A 1 163 ? 24.561 28.288 13.186 1.00 60.25 163 ALA A O 1
ATOM 1256 N N . VAL A 1 164 ? 25.042 30.468 13.063 1.00 57.59 164 VAL A N 1
ATOM 1257 C CA . VAL A 1 164 ? 26.364 30.356 13.710 1.00 57.59 164 VAL A CA 1
ATOM 1258 C C . VAL A 1 164 ? 26.715 31.679 14.398 1.00 57.59 164 VAL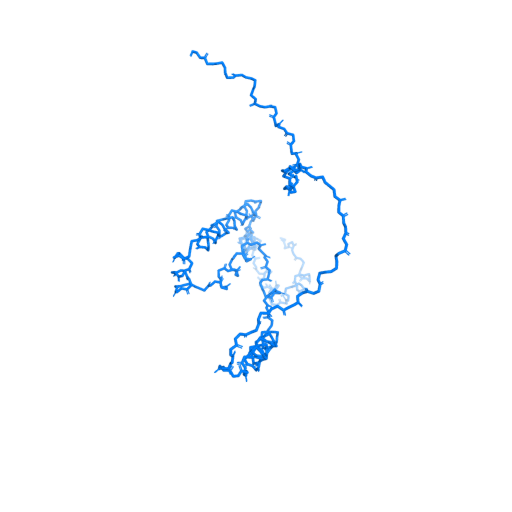 A C 1
ATOM 1260 O O . VAL A 1 164 ? 27.570 32.440 13.960 1.00 57.59 164 VAL A O 1
ATOM 1263 N N . LYS A 1 165 ? 26.030 31.983 15.502 1.00 50.88 165 LYS A N 1
ATOM 1264 C CA . LYS A 1 165 ? 26.483 32.995 16.465 1.00 50.88 165 LYS A CA 1
ATOM 1265 C C . LYS A 1 165 ? 26.488 32.344 17.842 1.00 50.88 165 LYS A C 1
ATOM 1267 O O . LYS A 1 165 ? 25.491 32.396 18.549 1.00 50.88 165 LYS A O 1
ATOM 1272 N N . GLY A 1 166 ? 27.585 31.661 18.179 1.00 55.09 166 GLY A N 1
ATOM 1273 C CA . GLY A 1 166 ? 27.728 31.101 19.526 1.00 55.09 166 GLY A CA 1
ATOM 1274 C C . GLY A 1 166 ? 28.745 29.986 19.765 1.00 55.09 166 GLY A C 1
ATOM 1275 O O . GLY A 1 166 ? 28.761 29.478 20.878 1.00 55.09 166 GLY A O 1
ATOM 1276 N N . MET A 1 167 ? 29.588 29.587 18.806 1.00 46.38 167 MET A N 1
ATOM 1277 C CA . MET A 1 167 ? 30.599 28.553 19.073 1.00 46.38 167 MET A CA 1
ATOM 1278 C C . MET A 1 167 ? 31.983 29.183 19.255 1.00 46.38 167 MET A C 1
ATOM 1280 O O . MET A 1 167 ? 32.816 29.207 18.354 1.00 46.38 167 MET A O 1
ATOM 1284 N N . THR A 1 168 ? 32.184 29.765 20.436 1.00 50.44 168 THR A N 1
ATOM 1285 C CA . THR A 1 168 ? 33.483 30.204 20.951 1.00 50.44 168 THR A CA 1
ATOM 1286 C C . THR A 1 168 ? 34.361 28.969 21.154 1.00 50.44 168 THR A C 1
ATOM 1288 O O . THR A 1 168 ? 34.024 28.088 21.945 1.00 50.44 168 THR A O 1
ATOM 1291 N N . VAL A 1 169 ? 35.470 28.893 20.422 1.00 51.78 169 VAL A N 1
ATOM 1292 C CA . VAL A 1 169 ? 36.520 27.889 20.630 1.00 51.78 169 VAL A CA 1
ATOM 1293 C C . VAL A 1 169 ? 37.314 28.299 21.876 1.00 51.78 169 VAL A C 1
ATOM 1295 O O . VAL A 1 169 ? 37.677 29.468 22.011 1.00 51.78 169 VAL A O 1
ATOM 1298 N N . ARG A 1 170 ? 37.490 27.355 22.806 1.00 45.50 170 ARG A N 1
ATOM 1299 C CA . ARG A 1 170 ? 38.409 27.464 23.949 1.00 45.50 170 ARG A CA 1
ATOM 1300 C C . ARG A 1 170 ? 39.846 27.258 23.501 1.00 45.50 170 ARG A C 1
ATOM 1302 O O . ARG A 1 170 ? 40.040 26.398 22.614 1.00 45.50 170 ARG A O 1
#